Protein AF-A0A8X6N838-F1 (afdb_monomer)

pLDDT: mean 73.17, std 19.75, range [33.91, 95.5]

Radius of gyration: 22.52 Å; Cα contacts (8 Å, |Δi|>4): 24; chains: 1; bounding box: 51×38×46 Å

Mean predicted aligned error: 15.62 Å

Solvent-accessible surface area (backbone atoms only — not comparable to full-atom values): 7030 Å² total; per-residue (Å²): 133,88,80,68,87,81,80,75,51,61,66,56,52,15,64,77,67,73,44,55,57,63,56,48,48,47,44,33,48,75,74,65,63,50,73,92,74,80,85,76,90,67,99,62,88,72,50,72,70,53,49,53,53,50,50,54,52,53,49,53,50,51,54,50,39,73,74,55,41,73,67,51,55,78,74,55,79,82,87,74,85,78,84,75,78,83,77,77,76,81,78,81,87,79,87,79,91,78,80,82,84,78,130

Nearest PDB structures (foldseek):
  4j2n-assembly1_B  TM=4.795E-01  e=3.164E+00  Pukovnikvirus pukovnik
  5n08-assembly1_A  TM=3.573E-01  e=8.192E+00  Streptomyces coelicolor A3(2)

InterPro domains:
  IPR052709 Transposase-Methyltransferase Hybrid [PTHR46060] (8-95)

Sequence (103 aa):
MHSCIQTHNNRQIANELDISRRNVHEINADHLQFHKICARWMRRLLTEKHKVKLFESAFAFLQLYQNEGDEFLDTFVIEYKIWIHHFSPEMKCSALKILPLRL

Foldseek 3Di:
DDPDPDDDDLVNVCVVVVHDSVVSVCCCCPVVVHDDDDDDDDPDDQDPVNVVVVVVVVVVVVVCCVVVPCVVVVVDDDPDDDPDDPDDPPDPDDDDDDDDDDD

Organism: Nephila pilipes (NCBI:txid299642)

Structure (mmCIF, N/CA/C/O backbone):
data_AF-A0A8X6N838-F1
#
_entry.id   AF-A0A8X6N838-F1
#
loop_
_atom_site.group_PDB
_atom_site.id
_atom_site.type_symbol
_atom_site.label_atom_id
_atom_site.label_alt_id
_atom_site.label_comp_id
_atom_site.label_asym_id
_atom_site.label_entity_id
_atom_site.label_seq_id
_atom_site.pdbx_PDB_ins_code
_atom_site.Cartn_x
_atom_site.Cartn_y
_atom_site.Cartn_z
_atom_site.occupancy
_atom_site.B_iso_or_equiv
_atom_site.auth_seq_id
_atom_site.auth_comp_id
_atom_site.auth_asym_id
_atom_site.auth_atom_id
_atom_site.pdbx_PDB_model_num
ATOM 1 N N . MET A 1 1 ? 10.052 -0.073 9.910 1.00 33.91 1 MET A N 1
ATOM 2 C CA . MET A 1 1 ? 10.361 -0.278 8.478 1.00 33.91 1 MET A CA 1
ATOM 3 C C . MET A 1 1 ? 9.414 0.576 7.648 1.00 33.91 1 MET A C 1
ATOM 5 O O . MET A 1 1 ? 8.245 0.244 7.532 1.00 33.91 1 MET A O 1
ATOM 9 N N . HIS A 1 2 ? 9.893 1.715 7.148 1.00 37.78 2 HIS A N 1
ATOM 10 C CA . HIS A 1 2 ? 9.143 2.594 6.249 1.00 37.78 2 HIS A CA 1
ATOM 11 C C . HIS A 1 2 ? 9.248 2.063 4.810 1.00 37.78 2 HIS A C 1
ATOM 13 O O . HIS A 1 2 ? 10.078 2.548 4.045 1.00 37.78 2 HIS A O 1
ATOM 19 N N . SER A 1 3 ? 8.445 1.073 4.411 1.00 36.34 3 SER A N 1
ATOM 20 C CA . SER A 1 3 ? 8.270 0.810 2.976 1.00 36.34 3 SER A CA 1
ATOM 21 C C . SER A 1 3 ? 7.227 1.786 2.428 1.00 36.34 3 SER A C 1
ATOM 23 O O . SER A 1 3 ? 6.022 1.545 2.418 1.00 36.34 3 SER A O 1
ATOM 25 N N . CYS A 1 4 ? 7.698 2.957 2.004 1.00 44.53 4 CYS A N 1
ATOM 26 C CA . CYS A 1 4 ? 6.951 3.745 1.032 1.00 44.53 4 CYS A CA 1
ATOM 27 C C . CYS A 1 4 ? 6.863 2.899 -0.250 1.00 44.53 4 CYS A C 1
ATOM 29 O O . CYS A 1 4 ? 7.869 2.314 -0.650 1.00 44.53 4 CYS A O 1
ATOM 31 N N . ILE A 1 5 ? 5.685 2.793 -0.871 1.00 56.78 5 ILE A N 1
ATOM 32 C CA . ILE A 1 5 ? 5.527 2.099 -2.157 1.00 56.78 5 ILE A CA 1
ATOM 33 C C . ILE A 1 5 ? 6.393 2.855 -3.171 1.00 56.78 5 ILE A C 1
ATOM 35 O O . ILE A 1 5 ? 6.018 3.930 -3.636 1.00 56.78 5 ILE A O 1
ATOM 39 N N . GLN A 1 6 ? 7.581 2.335 -3.472 1.00 56.03 6 GLN A N 1
ATOM 40 C CA . GLN A 1 6 ? 8.454 2.915 -4.483 1.00 56.03 6 GLN A CA 1
ATOM 41 C C . GLN A 1 6 ? 7.886 2.572 -5.857 1.00 56.03 6 GLN A C 1
ATOM 43 O O . GLN A 1 6 ? 8.115 1.493 -6.397 1.00 56.03 6 GLN A O 1
ATOM 48 N N . THR A 1 7 ? 7.110 3.487 -6.427 1.00 63.88 7 THR A N 1
ATOM 49 C CA . THR A 1 7 ? 6.659 3.366 -7.812 1.00 63.88 7 THR A CA 1
ATOM 50 C C . THR A 1 7 ? 7.726 3.946 -8.735 1.00 63.88 7 THR A C 1
ATOM 52 O O . THR A 1 7 ? 7.821 5.166 -8.879 1.00 63.88 7 THR A O 1
ATOM 55 N N . HIS A 1 8 ? 8.520 3.088 -9.373 1.00 72.31 8 HIS A N 1
ATOM 56 C CA . HIS A 1 8 ? 9.393 3.501 -10.471 1.00 72.31 8 HIS A CA 1
ATOM 57 C C . HIS A 1 8 ? 8.584 3.534 -11.767 1.00 72.31 8 HIS A C 1
ATOM 59 O O . HIS A 1 8 ? 7.792 2.634 -12.050 1.00 72.31 8 HIS A O 1
ATOM 65 N N . ASN A 1 9 ? 8.754 4.586 -12.565 1.00 83.56 9 ASN A N 1
ATOM 66 C CA . ASN A 1 9 ? 8.179 4.603 -13.906 1.00 83.56 9 ASN A CA 1
ATOM 67 C C . ASN A 1 9 ? 9.058 3.790 -14.878 1.00 83.56 9 ASN A C 1
ATOM 69 O O . ASN A 1 9 ? 10.264 3.659 -14.679 1.00 83.56 9 ASN A O 1
ATOM 73 N N . ASN A 1 10 ? 8.476 3.301 -15.979 1.00 87.00 10 ASN A N 1
ATOM 74 C CA . ASN A 1 10 ? 9.204 2.488 -16.968 1.00 87.00 10 ASN A CA 1
ATOM 75 C C . ASN A 1 10 ? 10.433 3.196 -17.568 1.00 87.00 10 ASN A C 1
ATOM 77 O O . ASN A 1 10 ? 11.318 2.527 -18.085 1.00 87.00 10 ASN A O 1
ATOM 81 N N . ARG A 1 11 ? 10.507 4.536 -17.529 1.00 89.31 11 ARG A N 1
ATOM 82 C CA . ARG A 1 11 ? 11.685 5.283 -17.996 1.00 89.31 11 ARG A CA 1
ATOM 83 C C . ARG A 1 11 ? 12.846 5.180 -17.006 1.00 89.31 11 ARG A C 1
ATOM 85 O O . ARG A 1 11 ? 13.973 5.047 -17.453 1.00 89.31 11 ARG A O 1
ATOM 92 N N . GLN A 1 12 ? 12.581 5.257 -15.705 1.00 91.44 12 GLN A N 1
ATOM 93 C CA . GLN A 1 12 ? 13.606 5.079 -14.672 1.00 91.44 12 GLN A CA 1
ATOM 94 C C . GLN A 1 12 ? 14.179 3.668 -14.749 1.00 91.44 12 GLN A C 1
ATOM 96 O O . GLN A 1 12 ? 15.381 3.521 -14.902 1.00 91.44 12 GLN A O 1
ATOM 101 N N . ILE A 1 13 ? 13.301 2.664 -14.812 1.00 91.25 13 ILE A N 1
ATOM 102 C CA . ILE A 1 13 ? 13.691 1.255 -14.945 1.00 91.25 13 ILE A CA 1
ATOM 103 C C . ILE A 1 13 ? 14.520 1.031 -16.220 1.00 91.25 13 ILE A C 1
ATOM 105 O O . ILE A 1 13 ? 15.561 0.391 -16.172 1.00 91.25 13 ILE A O 1
ATOM 109 N N . ALA A 1 14 ? 14.094 1.601 -17.353 1.00 93.56 14 ALA A N 1
ATOM 110 C CA . ALA A 1 14 ? 14.833 1.508 -18.614 1.00 93.56 14 ALA A CA 1
ATOM 111 C C . ALA A 1 14 ? 16.243 2.109 -18.516 1.00 93.56 14 ALA A C 1
ATOM 113 O O . ALA A 1 14 ? 17.188 1.530 -19.033 1.00 93.56 14 ALA A O 1
ATOM 114 N N . ASN A 1 15 ? 16.379 3.256 -17.845 1.00 94.06 15 ASN A N 1
ATOM 115 C CA . ASN A 1 15 ? 17.661 3.935 -17.683 1.00 94.06 15 ASN A CA 1
ATOM 116 C C . ASN A 1 15 ? 18.580 3.220 -16.679 1.00 94.06 15 ASN A C 1
ATOM 118 O O . ASN A 1 15 ? 19.785 3.188 -16.885 1.00 94.06 15 ASN A O 1
ATOM 122 N N . GLU A 1 16 ? 18.029 2.680 -15.591 1.00 94.31 16 GLU A N 1
ATOM 123 C CA . GLU A 1 16 ? 18.790 1.957 -14.561 1.00 94.31 16 GLU A CA 1
ATOM 124 C C . GLU A 1 16 ? 19.309 0.610 -15.069 1.00 94.31 16 GLU A C 1
ATOM 126 O O . GLU A 1 16 ? 20.407 0.197 -14.709 1.00 94.31 16 GLU A O 1
ATOM 131 N N . LEU A 1 17 ? 18.525 -0.063 -15.913 1.00 93.19 17 LEU A N 1
ATOM 132 C CA . LEU A 1 17 ? 18.861 -1.368 -16.481 1.00 93.19 17 LEU A CA 1
ATOM 133 C C . LEU A 1 17 ? 19.503 -1.279 -17.877 1.00 93.19 17 LEU A C 1
ATOM 135 O O . LEU A 1 17 ? 19.796 -2.318 -18.458 1.00 93.19 17 LEU A O 1
ATOM 139 N N . ASP A 1 18 ? 19.690 -0.069 -18.415 1.00 94.88 18 ASP A N 1
ATOM 140 C CA . ASP A 1 18 ? 20.199 0.206 -19.770 1.00 94.88 18 ASP A CA 1
ATOM 141 C C . ASP A 1 18 ? 19.508 -0.620 -20.877 1.00 94.88 18 ASP A C 1
ATOM 143 O O . ASP A 1 18 ? 20.124 -1.175 -21.787 1.00 94.88 18 ASP A O 1
ATOM 147 N N . ILE A 1 19 ? 18.180 -0.726 -20.793 1.00 95.19 19 ILE A N 1
ATOM 148 C CA . ILE A 1 19 ? 17.352 -1.444 -21.771 1.00 95.19 19 ILE A CA 1
ATOM 149 C C . ILE A 1 19 ? 16.306 -0.528 -22.391 1.00 95.19 19 ILE A C 1
ATOM 151 O O . ILE A 1 19 ? 15.902 0.497 -21.841 1.00 95.19 19 ILE A O 1
ATOM 155 N N . SER A 1 20 ? 15.807 -0.920 -23.564 1.00 95.50 20 SER A N 1
ATOM 156 C CA . SER A 1 20 ? 14.758 -0.157 -24.232 1.00 95.50 20 SER A CA 1
ATOM 157 C C . SER A 1 20 ? 13.476 -0.120 -23.382 1.00 95.50 20 SER A C 1
ATOM 159 O O . SER A 1 20 ? 13.089 -1.103 -22.745 1.00 95.50 20 SER A O 1
ATOM 161 N N . ARG A 1 21 ? 12.742 1.001 -23.424 1.00 92.44 21 ARG A N 1
ATOM 162 C CA . ARG A 1 21 ? 11.435 1.121 -22.741 1.00 92.44 21 ARG A CA 1
ATOM 163 C C . ARG A 1 21 ? 10.417 0.078 -23.215 1.00 92.44 21 ARG A C 1
ATOM 165 O O . ARG A 1 21 ? 9.501 -0.245 -22.464 1.00 92.44 21 ARG A O 1
ATOM 172 N N . ARG A 1 22 ? 10.559 -0.411 -24.454 1.00 93.75 22 ARG A N 1
ATOM 173 C CA . ARG A 1 22 ? 9.721 -1.481 -25.009 1.00 93.75 22 ARG A CA 1
ATOM 174 C C . ARG A 1 22 ? 9.997 -2.795 -24.286 1.00 93.75 22 ARG A C 1
ATOM 176 O O . ARG A 1 22 ? 9.048 -3.424 -23.843 1.00 93.75 22 ARG A O 1
ATOM 183 N N . ASN A 1 23 ? 11.269 -3.128 -24.075 1.00 94.06 23 ASN A N 1
ATOM 184 C CA . ASN A 1 23 ? 11.660 -4.346 -23.367 1.00 94.06 23 ASN A CA 1
ATOM 185 C C . ASN A 1 23 ? 11.180 -4.306 -21.911 1.00 94.06 23 ASN A C 1
ATOM 187 O O . ASN A 1 23 ? 10.664 -5.294 -21.412 1.00 94.06 23 ASN A O 1
ATOM 191 N N . VAL A 1 24 ? 11.258 -3.148 -21.239 1.00 93.75 24 VAL A N 1
ATOM 192 C CA . VAL A 1 24 ? 10.675 -2.986 -19.890 1.00 93.75 24 VAL A CA 1
ATOM 193 C C . VAL A 1 24 ? 9.168 -3.253 -19.896 1.00 93.75 24 VAL A C 1
ATOM 195 O O . VAL A 1 24 ? 8.650 -3.882 -18.979 1.00 93.75 24 VAL A O 1
ATOM 198 N N . HIS A 1 25 ? 8.449 -2.763 -20.908 1.00 90.44 25 HIS A N 1
ATOM 199 C CA . HIS A 1 25 ? 7.011 -2.995 -21.021 1.00 90.44 25 HIS A CA 1
ATOM 200 C C . HIS A 1 25 ? 6.683 -4.475 -21.252 1.00 90.44 25 HIS A C 1
ATOM 202 O O . HIS A 1 25 ? 5.803 -4.991 -20.577 1.00 90.44 25 HIS A O 1
ATOM 208 N N . GLU A 1 26 ? 7.384 -5.138 -22.169 1.00 94.06 26 GLU A N 1
ATOM 209 C CA . GLU A 1 26 ? 7.231 -6.568 -22.475 1.00 94.06 26 GLU A CA 1
ATOM 210 C C . GLU A 1 26 ? 7.541 -7.438 -21.250 1.00 94.06 26 GLU A C 1
ATOM 212 O O . GLU A 1 26 ? 6.739 -8.277 -20.854 1.00 94.06 26 GLU A O 1
ATOM 217 N N . ILE A 1 27 ? 8.644 -7.162 -20.548 1.00 94.25 27 ILE A N 1
ATOM 218 C CA . ILE A 1 27 ? 8.986 -7.855 -19.298 1.00 94.25 27 ILE A CA 1
ATOM 219 C C . ILE A 1 27 ? 7.897 -7.657 -18.247 1.00 94.25 27 ILE A C 1
ATOM 221 O O . ILE A 1 27 ? 7.449 -8.628 -17.641 1.00 94.25 27 ILE A O 1
ATOM 225 N N . ASN A 1 28 ? 7.433 -6.424 -18.049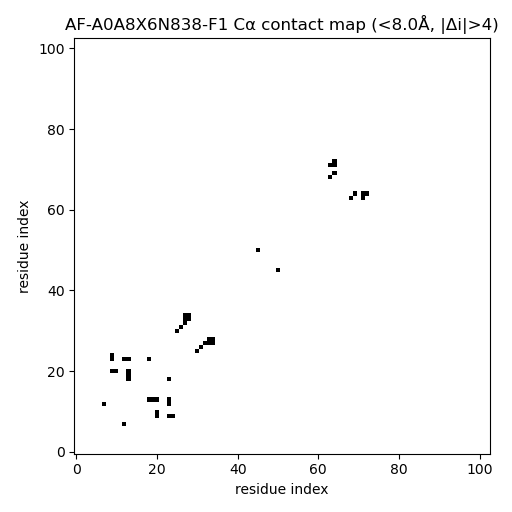 1.00 91.31 28 ASN A N 1
ATOM 226 C CA . ASN A 1 28 ? 6.395 -6.158 -17.064 1.00 91.31 28 ASN A CA 1
ATOM 227 C C . ASN A 1 28 ? 5.073 -6.842 -17.428 1.00 91.31 28 ASN A C 1
ATOM 229 O O . ASN A 1 28 ? 4.501 -7.505 -16.573 1.00 91.31 28 ASN A O 1
ATOM 233 N N . ALA A 1 29 ? 4.589 -6.698 -18.660 1.00 89.38 29 ALA A N 1
ATOM 234 C CA . ALA A 1 29 ? 3.272 -7.186 -19.058 1.00 89.38 29 ALA A CA 1
ATOM 235 C C . ALA A 1 29 ? 3.248 -8.702 -19.300 1.00 89.38 29 ALA A C 1
ATOM 237 O O . ALA A 1 29 ? 2.358 -9.384 -18.794 1.00 89.38 29 ALA A O 1
ATOM 238 N N . ASP A 1 30 ? 4.231 -9.230 -20.026 1.00 92.31 30 ASP A N 1
ATOM 239 C CA . ASP A 1 30 ? 4.159 -10.579 -20.593 1.00 92.31 30 ASP A CA 1
ATOM 240 C C . ASP A 1 30 ? 4.919 -11.602 -19.740 1.00 92.31 30 ASP A C 1
ATOM 242 O O . ASP A 1 30 ? 4.459 -12.731 -19.565 1.00 92.31 30 ASP A O 1
ATOM 246 N N . HIS A 1 31 ? 6.052 -11.208 -19.148 1.00 93.94 31 HIS A N 1
ATOM 247 C CA . HIS A 1 31 ? 6.878 -12.112 -18.339 1.00 93.94 31 HIS A CA 1
ATOM 248 C C . HIS A 1 31 ? 6.547 -12.063 -16.843 1.00 93.94 31 HIS A C 1
ATOM 250 O O . HIS A 1 31 ? 6.520 -13.100 -16.182 1.00 93.94 31 HIS A O 1
ATOM 256 N N . LEU A 1 32 ? 6.301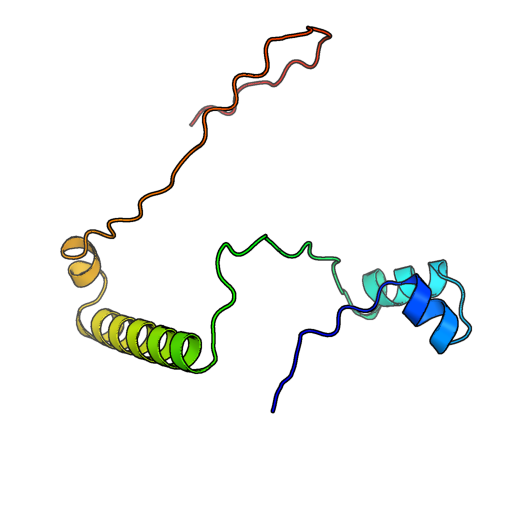 -10.866 -16.303 1.00 92.44 32 LEU A N 1
ATOM 257 C CA . LEU A 1 32 ? 6.002 -10.652 -14.882 1.00 92.44 32 LEU A CA 1
ATOM 258 C C . LEU A 1 32 ? 4.504 -10.501 -14.597 1.00 92.44 32 LEU A C 1
ATOM 260 O O . LEU A 1 32 ? 4.107 -10.530 -13.434 1.00 92.44 32 LEU A O 1
ATOM 264 N N . GLN A 1 33 ? 3.676 -10.328 -15.634 1.00 91.00 33 GLN A N 1
ATOM 265 C CA . GLN A 1 33 ? 2.227 -10.114 -15.509 1.00 91.00 33 GLN A CA 1
ATOM 266 C C . GLN A 1 33 ? 1.861 -8.933 -14.591 1.00 91.00 33 GLN A C 1
ATOM 268 O O . GLN A 1 33 ? 0.804 -8.883 -13.952 1.00 91.00 33 GLN A O 1
ATOM 273 N N . PHE A 1 34 ? 2.747 -7.944 -14.523 1.00 88.31 34 PHE A N 1
ATOM 274 C CA . PHE A 1 34 ? 2.540 -6.709 -13.798 1.00 88.31 34 PHE A CA 1
ATOM 275 C C . PHE A 1 34 ? 1.633 -5.777 -14.584 1.00 88.31 34 PHE A C 1
ATOM 277 O O . PHE A 1 34 ? 1.880 -5.416 -15.734 1.00 88.31 34 PHE A O 1
ATOM 284 N N . HIS A 1 35 ? 0.598 -5.313 -13.898 1.00 83.38 35 HIS A N 1
ATOM 285 C CA . HIS A 1 35 ? -0.354 -4.363 -14.436 1.00 83.38 35 HIS A CA 1
ATOM 286 C C . HIS A 1 35 ? -0.095 -2.990 -13.834 1.00 83.38 35 HIS A C 1
ATOM 288 O O . HIS A 1 35 ? 0.072 -2.835 -12.620 1.00 83.38 35 HIS A O 1
ATOM 294 N N . LYS A 1 36 ? -0.093 -1.961 -14.683 1.00 82.25 36 LYS A N 1
ATOM 295 C CA . LYS A 1 36 ? -0.012 -0.585 -14.203 1.00 82.25 36 LYS A CA 1
ATOM 296 C C . LYS A 1 36 ? -1.319 -0.227 -13.506 1.00 82.25 36 LYS A C 1
ATOM 298 O O . LYS A 1 36 ? -2.338 -0.010 -14.154 1.00 82.25 36 LYS A O 1
ATOM 303 N N . ILE A 1 37 ? -1.260 -0.104 -12.188 1.00 81.25 37 ILE A N 1
ATOM 304 C CA . ILE A 1 37 ? -2.363 0.415 -11.386 1.00 81.25 37 ILE A CA 1
ATOM 305 C C . ILE A 1 37 ? -2.179 1.915 -11.152 1.00 81.25 37 ILE A C 1
ATOM 307 O O . ILE A 1 37 ? -1.087 2.398 -10.850 1.00 81.25 37 ILE A O 1
ATOM 311 N N . CYS A 1 38 ? -3.258 2.677 -11.306 1.00 75.38 38 CYS A N 1
ATOM 312 C CA . CYS A 1 38 ? -3.286 4.073 -10.889 1.00 75.38 38 CYS A CA 1
ATOM 313 C C . CYS A 1 38 ? -3.549 4.133 -9.382 1.00 75.38 38 CYS A C 1
ATOM 315 O O . CYS A 1 38 ? -4.512 3.540 -8.894 1.00 75.38 38 CYS A O 1
ATOM 317 N N . ALA A 1 39 ? -2.724 4.878 -8.643 1.00 71.25 39 ALA A N 1
ATOM 318 C CA . ALA A 1 39 ? -3.009 5.156 -7.242 1.00 71.25 39 ALA A CA 1
ATOM 319 C C . ALA A 1 39 ? -4.317 5.957 -7.145 1.00 71.25 39 ALA A C 1
ATOM 321 O O . ALA A 1 39 ? -4.462 7.009 -7.772 1.00 71.25 39 ALA A O 1
ATOM 322 N N . ARG A 1 40 ? -5.285 5.464 -6.366 1.00 75.44 40 ARG A N 1
ATOM 323 C CA . ARG 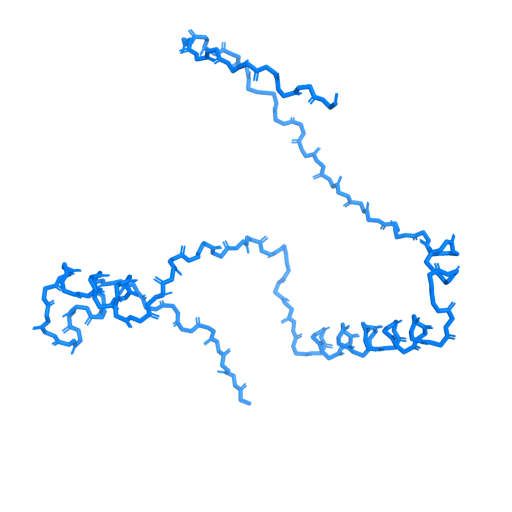A 1 40 ? -6.495 6.233 -6.050 1.00 75.44 40 ARG A CA 1
ATOM 324 C C . ARG A 1 40 ? -6.147 7.281 -5.001 1.00 75.44 40 ARG A C 1
ATOM 326 O O . ARG A 1 40 ? -5.450 6.989 -4.031 1.00 75.44 40 ARG A O 1
ATOM 333 N N . TRP A 1 41 ? -6.643 8.500 -5.195 1.00 66.50 41 TRP A N 1
ATOM 334 C CA . TRP A 1 41 ? -6.391 9.599 -4.270 1.00 66.50 41 TRP A CA 1
ATOM 335 C C . TRP A 1 41 ? -7.066 9.311 -2.924 1.00 66.50 41 TRP A C 1
ATOM 337 O O . TRP A 1 41 ? -8.291 9.203 -2.843 1.00 66.50 41 TRP A O 1
ATOM 347 N N . MET A 1 42 ? -6.270 9.167 -1.865 1.00 70.31 42 MET A N 1
ATOM 348 C CA . MET A 1 42 ? -6.772 8.969 -0.508 1.00 70.31 42 MET A CA 1
ATOM 349 C C . MET A 1 42 ? -6.786 10.320 0.207 1.00 70.31 42 MET A C 1
ATOM 351 O O . MET A 1 42 ? -5.754 10.971 0.330 1.00 70.31 42 MET A O 1
ATOM 355 N N . ARG A 1 43 ? -7.960 10.750 0.691 1.00 58.47 43 ARG A N 1
ATOM 356 C CA . ARG A 1 43 ? -8.173 12.094 1.270 1.00 58.47 43 ARG A CA 1
ATOM 357 C C . ARG A 1 43 ? -7.327 12.407 2.513 1.00 58.47 43 ARG A C 1
ATOM 359 O O . ARG A 1 43 ? -7.281 13.560 2.927 1.00 58.47 43 ARG A O 1
ATOM 366 N N . ARG A 1 44 ? -6.679 11.416 3.133 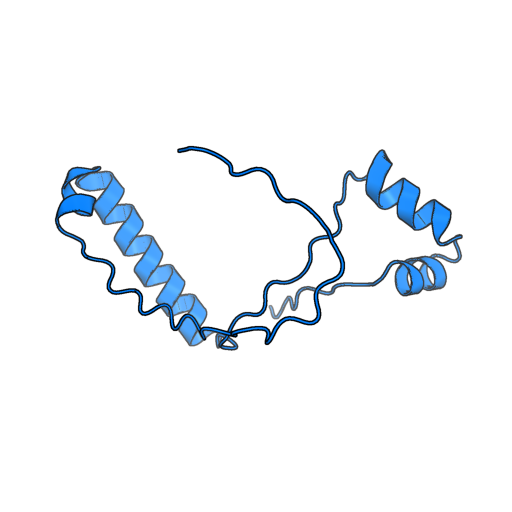1.00 69.00 44 ARG A N 1
ATOM 367 C CA . ARG A 1 44 ? -5.877 11.613 4.344 1.00 69.00 44 ARG A CA 1
ATOM 368 C C . ARG A 1 44 ? -4.633 10.736 4.315 1.00 69.00 44 ARG A C 1
ATOM 370 O O . ARG A 1 44 ? -4.742 9.522 4.169 1.00 69.00 44 ARG A O 1
ATOM 377 N N . LEU A 1 45 ? -3.469 11.349 4.529 1.00 76.88 45 LEU A N 1
ATOM 378 C CA . LEU A 1 45 ? -2.254 10.611 4.852 1.00 76.88 45 LEU A CA 1
ATOM 379 C C . LEU A 1 45 ? -2.443 9.977 6.237 1.00 76.88 45 LEU A C 1
ATOM 381 O O . LEU A 1 45 ? -2.567 10.674 7.248 1.00 76.88 45 LEU A O 1
ATOM 385 N N . LEU A 1 46 ? -2.536 8.651 6.281 1.00 76.62 46 LEU A N 1
ATOM 386 C CA . LEU A 1 46 ? -2.657 7.920 7.536 1.00 76.62 46 LEU A CA 1
ATOM 387 C C . LEU A 1 46 ? -1.291 7.887 8.223 1.00 76.62 46 LEU A C 1
ATOM 389 O O . LEU A 1 46 ? -0.314 7.406 7.655 1.00 76.62 46 LEU A O 1
ATOM 393 N N . THR A 1 47 ? -1.233 8.390 9.456 1.00 85.56 47 THR A N 1
ATOM 394 C CA . THR A 1 47 ? -0.074 8.193 10.329 1.00 85.56 47 THR A CA 1
ATOM 395 C C . THR A 1 47 ? -0.017 6.730 10.764 1.00 85.56 47 THR A C 1
ATOM 397 O O . THR A 1 47 ? -1.038 6.040 10.748 1.00 85.56 47 THR A O 1
ATOM 400 N N . GLU A 1 48 ? 1.146 6.251 11.207 1.00 83.81 48 GLU A N 1
ATOM 401 C CA . GLU A 1 48 ? 1.284 4.872 11.702 1.00 83.81 48 GLU A CA 1
ATOM 402 C C . GLU A 1 48 ? 0.282 4.558 12.822 1.00 83.81 48 GLU A C 1
ATOM 404 O O . GLU A 1 48 ? -0.369 3.520 12.802 1.00 83.81 48 GLU A O 1
ATOM 409 N N . LYS A 1 49 ? 0.037 5.515 13.728 1.00 84.88 49 LYS A N 1
ATOM 410 C CA . LYS A 1 49 ? -0.994 5.382 14.770 1.00 84.88 49 LYS A CA 1
ATOM 411 C C . LYS A 1 49 ? -2.399 5.201 14.188 1.00 84.88 49 LYS A C 1
ATOM 413 O O . LYS A 1 49 ? -3.170 4.394 14.696 1.00 84.88 49 LYS A O 1
ATOM 418 N N . HIS A 1 50 ? -2.742 5.936 13.126 1.00 81.56 50 HIS A N 1
ATOM 419 C CA . HIS A 1 50 ? -4.031 5.757 12.454 1.00 81.56 50 HIS A CA 1
ATOM 420 C C . HIS A 1 50 ? -4.131 4.387 11.777 1.00 81.56 50 HIS A C 1
ATOM 422 O O . HIS A 1 50 ? -5.199 3.788 11.821 1.00 81.56 50 HIS A O 1
ATOM 428 N N . LYS A 1 51 ? -3.042 3.881 11.181 1.00 84.19 51 LYS A N 1
ATOM 429 C CA . LYS A 1 51 ? -3.017 2.548 10.557 1.00 84.19 51 LYS A CA 1
ATOM 430 C C . LYS A 1 51 ? -3.233 1.442 11.582 1.00 84.19 51 LYS A C 1
ATOM 432 O O . LYS A 1 51 ? -4.069 0.580 11.348 1.00 84.19 51 LYS A O 1
ATOM 437 N N . VAL A 1 52 ? -2.534 1.509 12.717 1.00 91.06 52 VAL A N 1
ATOM 438 C CA . VAL A 1 52 ? -2.696 0.544 13.816 1.00 91.06 52 VAL A CA 1
ATOM 439 C C . VAL A 1 52 ? -4.137 0.552 14.314 1.00 91.06 52 VAL A C 1
ATOM 441 O O . VAL A 1 52 ? -4.781 -0.488 14.317 1.00 91.06 52 VAL A O 1
ATOM 444 N N . LYS A 1 53 ? -4.695 1.732 14.606 1.00 88.56 53 LYS A N 1
ATOM 445 C CA . LYS A 1 53 ? -6.080 1.839 15.079 1.00 88.56 53 LYS A CA 1
ATOM 446 C C . LYS A 1 53 ? -7.104 1.320 14.061 1.00 88.56 53 LYS A C 1
ATOM 448 O O . LYS A 1 53 ? -8.083 0.685 14.443 1.00 88.56 53 LYS A O 1
ATOM 453 N N . LEU A 1 54 ? -6.896 1.601 12.772 1.00 86.88 54 LEU A N 1
ATOM 454 C CA . LEU A 1 54 ? -7.743 1.072 11.698 1.00 86.88 54 LEU A CA 1
ATOM 455 C C . LEU A 1 54 ? -7.659 -0.452 11.622 1.00 86.88 54 LEU A C 1
ATOM 457 O O . LEU A 1 54 ? -8.694 -1.099 11.508 1.00 86.88 54 LEU A O 1
ATOM 461 N N . PHE A 1 55 ? -6.451 -1.011 11.711 1.00 91.00 55 PHE A N 1
ATOM 462 C CA . PHE A 1 55 ? -6.241 -2.453 11.707 1.00 91.00 55 PHE A CA 1
ATOM 463 C C . PHE A 1 55 ? -6.914 -3.121 12.907 1.00 91.00 55 PHE A C 1
ATOM 465 O O . PHE A 1 55 ? -7.682 -4.053 12.714 1.00 91.00 55 PHE A O 1
ATOM 472 N N . GLU A 1 56 ? -6.699 -2.611 14.121 1.00 92.69 56 GLU A N 1
ATOM 473 C CA . GLU A 1 56 ? -7.329 -3.133 15.341 1.00 92.69 56 GLU A CA 1
ATOM 474 C C . GLU A 1 56 ? -8.857 -3.109 15.244 1.00 92.69 56 GLU A C 1
ATOM 476 O O . GLU A 1 56 ? -9.516 -4.095 15.563 1.00 92.69 56 GLU A O 1
ATOM 481 N N . SER A 1 57 ? -9.422 -2.008 14.737 1.00 87.88 57 SER A N 1
ATOM 482 C CA . SER A 1 57 ? -10.875 -1.873 14.576 1.00 87.88 57 SER A CA 1
ATOM 483 C C . SER A 1 57 ? -11.423 -2.850 13.531 1.00 87.88 57 SER A C 1
ATOM 485 O O . SER A 1 57 ? -12.432 -3.507 13.769 1.00 87.88 57 SER A O 1
ATOM 487 N N . ALA A 1 58 ? -10.753 -2.970 12.380 1.00 89.25 58 ALA A N 1
ATOM 488 C CA . ALA A 1 58 ? -11.148 -3.901 11.325 1.00 89.25 58 ALA A CA 1
ATOM 489 C C . ALA A 1 58 ? -10.994 -5.365 11.762 1.00 89.25 58 ALA A C 1
ATOM 491 O O . ALA A 1 58 ? -11.813 -6.205 11.401 1.00 89.25 58 ALA A O 1
ATOM 492 N N . PHE A 1 59 ? -9.969 -5.670 12.557 1.00 93.31 59 PHE A N 1
ATOM 493 C CA . PHE A 1 59 ? -9.743 -7.004 13.097 1.00 93.31 59 PHE A CA 1
ATOM 494 C C . PHE A 1 59 ? -10.816 -7.385 14.119 1.00 93.31 59 PHE A C 1
ATOM 496 O O . PHE A 1 59 ? -11.404 -8.456 14.001 1.00 93.31 59 PHE A O 1
ATOM 503 N N . ALA A 1 60 ? -11.141 -6.493 15.058 1.00 90.19 60 ALA A N 1
ATOM 504 C CA . ALA A 1 60 ? -12.239 -6.710 15.998 1.00 90.19 60 ALA A CA 1
ATOM 505 C C . ALA A 1 60 ? -13.574 -6.923 15.265 1.00 90.19 60 ALA A C 1
ATOM 507 O O . ALA A 1 60 ? -14.327 -7.833 15.600 1.00 90.19 60 ALA A O 1
ATOM 508 N N . PHE A 1 61 ? -13.832 -6.137 14.214 1.00 85.88 61 PHE A N 1
ATOM 509 C CA . PHE A 1 61 ? -15.007 -6.311 13.361 1.00 85.88 61 PHE A CA 1
ATOM 510 C C . PHE A 1 61 ? -15.036 -7.690 12.687 1.00 85.88 61 PHE A C 1
ATOM 512 O O . PHE A 1 61 ? -16.066 -8.357 12.696 1.00 85.88 61 PHE A O 1
ATOM 519 N N . LEU A 1 62 ? -13.904 -8.146 12.144 1.00 89.94 62 LEU A N 1
ATOM 520 C CA . LEU A 1 62 ? -13.798 -9.468 11.527 1.00 89.94 62 LEU A CA 1
ATOM 521 C C . LEU A 1 62 ? -14.077 -10.595 12.530 1.00 89.94 62 LEU A C 1
ATOM 523 O O . LEU A 1 62 ? -14.741 -11.563 12.177 1.00 89.94 62 LEU A O 1
ATOM 527 N N . GLN A 1 63 ? -13.592 -10.475 13.768 1.00 92.44 63 GLN A N 1
ATOM 528 C CA . GLN A 1 63 ? -13.842 -11.474 14.810 1.00 92.44 63 GLN A CA 1
ATOM 529 C C . GLN A 1 63 ? -15.322 -11.545 15.198 1.00 92.44 63 GLN A C 1
ATOM 531 O O . GLN A 1 63 ? -15.855 -12.640 15.353 1.00 92.44 63 GLN A O 1
ATOM 536 N N . LEU A 1 64 ? -15.992 -10.396 15.320 1.00 88.38 64 LEU A N 1
ATOM 537 C CA . LEU A 1 64 ? -17.435 -10.352 15.577 1.00 88.38 64 LEU A CA 1
ATOM 538 C C . LEU A 1 64 ? -18.213 -11.000 14.433 1.00 88.38 64 LEU A C 1
ATOM 540 O O . LEU A 1 64 ? -19.037 -11.877 14.672 1.00 88.38 64 LEU A O 1
ATOM 544 N N . TYR A 1 65 ? -17.865 -10.664 13.190 1.00 87.44 65 TYR A N 1
ATOM 545 C CA . TYR A 1 65 ? -18.471 -11.278 12.012 1.00 87.44 65 TYR A CA 1
ATOM 546 C C . TYR A 1 65 ? -18.262 -12.801 11.958 1.00 87.44 65 TYR A C 1
ATOM 548 O O . TYR A 1 65 ? -19.176 -13.539 11.610 1.00 87.44 65 TYR A O 1
ATOM 556 N N . GLN A 1 66 ? -17.088 -13.306 12.344 1.00 89.56 66 GLN A N 1
ATOM 557 C CA . GLN A 1 66 ? -16.839 -14.753 12.400 1.00 89.56 66 GLN A CA 1
ATOM 558 C C . GLN A 1 66 ? -17.682 -15.476 13.460 1.00 89.56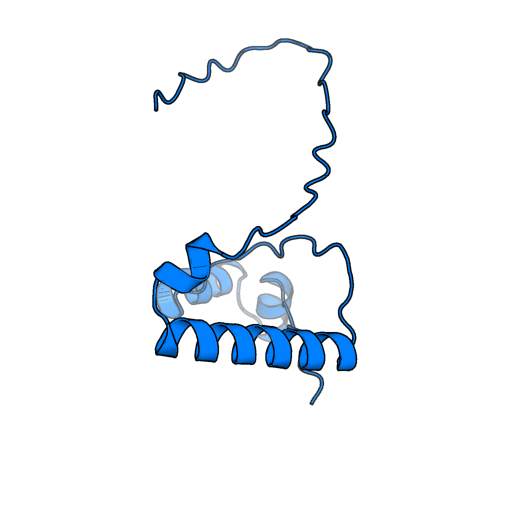 66 GLN A C 1
ATOM 560 O O . GLN A 1 66 ? -17.985 -16.653 13.279 1.00 89.56 66 GLN A O 1
ATOM 565 N N . ASN A 1 67 ? -18.046 -14.795 14.548 1.00 88.56 67 ASN A N 1
ATOM 566 C CA . ASN A 1 67 ? -18.823 -15.382 15.639 1.00 88.56 67 ASN A CA 1
ATOM 567 C C . ASN A 1 67 ? -20.336 -15.302 15.400 1.00 88.56 67 ASN A C 1
ATOM 569 O O . ASN A 1 67 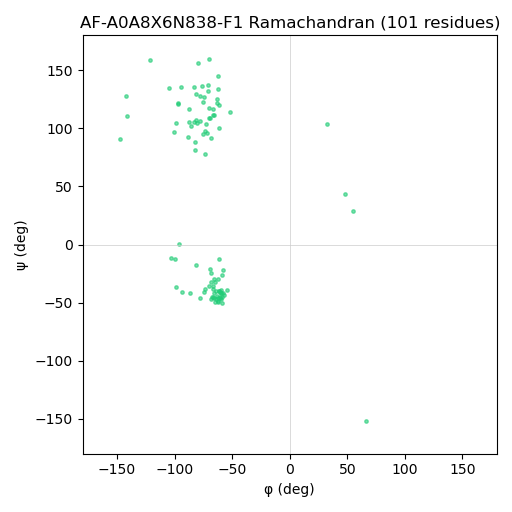? -21.052 -16.251 15.703 1.00 88.56 67 ASN A O 1
ATOM 573 N N . GLU A 1 68 ? -20.812 -14.166 14.896 1.00 86.25 68 GLU A N 1
ATOM 574 C CA . GLU A 1 68 ? -22.240 -13.839 14.775 1.00 86.25 68 GLU A CA 1
ATOM 575 C C . GLU A 1 68 ? -22.765 -13.999 13.336 1.00 86.25 68 GLU A C 1
ATOM 577 O O . GLU A 1 68 ? -23.971 -14.019 13.107 1.00 86.25 68 GLU A O 1
ATOM 582 N N . GLY A 1 69 ? -21.871 -14.160 12.356 1.00 83.19 69 GLY A N 1
ATOM 583 C CA . GLY A 1 69 ? -22.225 -14.331 10.951 1.00 83.19 69 GLY A CA 1
ATOM 584 C C . GLY A 1 69 ? -22.869 -13.086 10.342 1.00 83.19 69 GLY A C 1
ATOM 585 O O . GLY A 1 69 ? -22.608 -11.951 10.745 1.00 83.19 69 GLY A O 1
ATOM 586 N N . ASP A 1 70 ? -23.719 -13.301 9.341 1.00 82.88 70 ASP A N 1
ATOM 587 C CA . ASP A 1 70 ? -24.361 -12.213 8.599 1.00 82.88 70 ASP A CA 1
ATOM 588 C C . ASP A 1 70 ? -25.401 -11.441 9.432 1.00 82.88 70 ASP A C 1
ATOM 590 O O . ASP A 1 70 ? -25.654 -10.275 9.140 1.00 82.88 70 ASP A O 1
ATOM 594 N N . GLU A 1 71 ? -25.937 -12.021 10.514 1.00 82.19 71 GLU A N 1
ATOM 595 C CA . GLU A 1 71 ? -26.904 -11.350 11.405 1.00 82.19 71 GLU A CA 1
ATOM 596 C C . GLU A 1 71 ? -26.307 -10.103 12.086 1.00 82.19 71 GLU A C 1
ATOM 598 O O . GLU A 1 71 ? -27.000 -9.113 12.336 1.00 82.19 71 GLU A O 1
ATOM 603 N N . PHE A 1 72 ? -24.993 -10.100 12.322 1.00 78.44 72 PHE A N 1
ATOM 604 C CA . PHE A 1 72 ? -24.277 -8.936 12.847 1.00 78.44 72 PHE A CA 1
ATOM 605 C C . PHE A 1 72 ? -24.281 -7.751 11.871 1.00 78.44 72 PHE A C 1
ATOM 607 O O . PHE A 1 72 ? -24.321 -6.590 12.296 1.00 78.44 72 PHE A O 1
ATOM 614 N N . LEU A 1 73 ? -24.272 -8.020 10.561 1.00 79.25 73 LEU A N 1
ATOM 615 C CA . LEU A 1 73 ? -24.258 -6.972 9.540 1.00 79.25 73 LEU A CA 1
ATOM 616 C C . LEU A 1 73 ? -25.575 -6.189 9.513 1.00 79.25 73 LEU A C 1
ATOM 618 O O . LEU A 1 73 ? -25.542 -4.978 9.297 1.00 79.25 73 LEU A O 1
ATOM 622 N N . ASP A 1 74 ? -26.702 -6.837 9.816 1.00 76.94 74 ASP A N 1
ATOM 623 C CA . ASP A 1 74 ? -28.027 -6.199 9.853 1.00 76.94 74 ASP A CA 1
ATOM 624 C C . ASP A 1 74 ? -28.175 -5.193 11.004 1.00 76.94 74 ASP A C 1
ATOM 626 O O . ASP A 1 74 ? -28.953 -4.240 10.921 1.00 76.94 74 ASP A O 1
ATOM 630 N N . THR A 1 75 ? -27.389 -5.355 12.070 1.00 72.25 75 THR A N 1
ATOM 631 C CA . THR A 1 75 ? -27.363 -4.409 13.197 1.00 72.25 75 THR A CA 1
ATOM 632 C C . THR A 1 75 ? -26.474 -3.194 12.899 1.00 72.25 75 THR A C 1
ATOM 634 O O . THR A 1 75 ? -26.578 -2.152 13.557 1.00 72.25 75 THR A O 1
ATOM 637 N N . PHE A 1 76 ? -25.596 -3.286 11.896 1.00 64.31 76 PHE A N 1
ATOM 638 C CA . PHE A 1 76 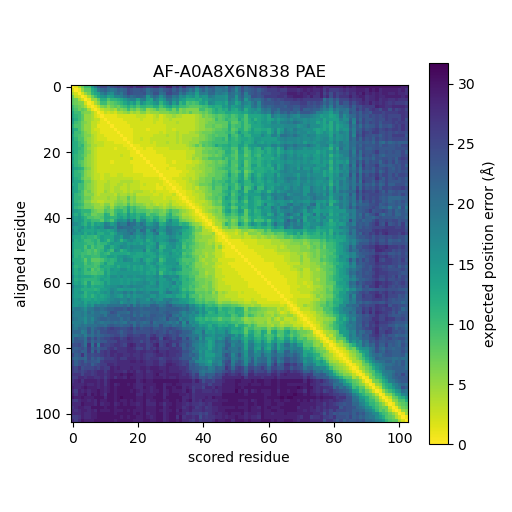? -24.569 -2.285 11.636 1.00 64.31 76 PHE A CA 1
ATOM 639 C C . PHE A 1 76 ? -24.966 -1.313 10.518 1.00 64.31 76 PHE A C 1
ATOM 641 O O . PHE A 1 76 ? -24.848 -1.591 9.327 1.00 64.31 76 PHE A O 1
ATOM 648 N N . VAL A 1 77 ? -25.341 -0.088 10.892 1.00 59.94 77 VAL A N 1
ATOM 649 C CA . VAL A 1 77 ? -25.496 1.011 9.929 1.00 59.94 77 VAL A CA 1
ATOM 650 C C . VAL A 1 77 ? -24.147 1.705 9.741 1.00 59.94 77 VAL A C 1
ATOM 652 O O . VAL A 1 77 ? -23.697 2.473 10.592 1.00 59.94 77 VAL A O 1
ATOM 655 N N . ILE A 1 78 ? -23.487 1.462 8.606 1.00 64.69 78 ILE A N 1
ATOM 656 C CA . ILE A 1 78 ? -22.286 2.216 8.225 1.00 64.69 78 ILE A CA 1
ATOM 657 C C . ILE A 1 78 ? -22.726 3.614 7.774 1.00 64.69 78 ILE A C 1
ATOM 659 O O . ILE A 1 78 ? -23.109 3.817 6.623 1.00 64.69 78 ILE A O 1
ATOM 663 N N . GLU A 1 79 ? -22.644 4.607 8.663 1.00 50.62 79 GLU A N 1
ATOM 664 C CA . GLU A 1 79 ? -22.840 6.014 8.291 1.00 50.62 79 GLU A CA 1
ATOM 665 C C . GLU A 1 79 ? -21.616 6.522 7.508 1.00 50.62 79 GLU A C 1
ATOM 667 O O . GLU A 1 79 ? -20.738 7.220 8.023 1.00 50.62 79 GLU A O 1
ATOM 672 N N . TYR A 1 80 ? -21.523 6.162 6.228 1.00 57.81 80 TYR A N 1
ATOM 673 C CA . TYR A 1 80 ? -20.543 6.759 5.332 1.00 57.81 80 TYR A CA 1
ATOM 674 C C . TYR A 1 80 ? -21.128 8.029 4.695 1.00 57.81 80 TYR A C 1
ATOM 676 O O . TYR A 1 80 ? -22.091 8.002 3.934 1.00 57.81 80 TYR A O 1
ATOM 684 N N . LYS A 1 81 ? -20.524 9.191 4.967 1.00 43.53 81 LYS A N 1
ATOM 685 C CA . LYS A 1 81 ? -20.856 10.440 4.258 1.00 43.53 81 LYS A CA 1
ATOM 686 C C . LYS A 1 81 ? -19.995 10.562 3.006 1.00 43.53 81 LYS A C 1
ATOM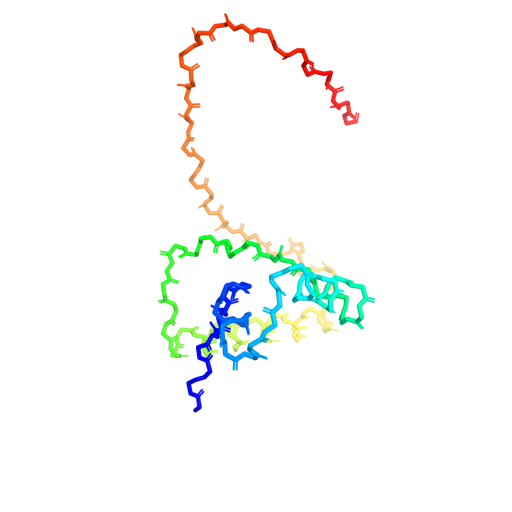 688 O O . LYS A 1 81 ? -18.871 11.076 3.042 1.00 43.53 81 LYS A O 1
ATOM 693 N N . ILE A 1 82 ? -20.510 10.076 1.877 1.00 51.75 82 ILE A N 1
ATOM 694 C CA . ILE A 1 82 ? -19.924 10.384 0.569 1.00 51.75 82 ILE A CA 1
ATOM 695 C C . ILE A 1 82 ? -20.428 11.767 0.158 1.00 51.75 82 ILE A C 1
ATOM 697 O O . ILE A 1 82 ? -21.566 11.939 -0.261 1.00 51.75 82 ILE A O 1
ATOM 701 N N . TRP A 1 83 ? -19.554 12.764 0.267 1.00 57.94 83 TRP A N 1
ATOM 702 C CA . TRP A 1 83 ? -19.764 14.062 -0.363 1.00 57.94 83 TRP A CA 1
ATOM 703 C C . TRP A 1 83 ? -19.580 13.902 -1.873 1.00 57.94 83 TRP A C 1
ATOM 705 O O . TRP A 1 83 ? -18.451 13.899 -2.367 1.00 57.94 83 TRP A O 1
ATOM 715 N N . ILE A 1 84 ? -20.684 13.713 -2.595 1.00 55.72 84 ILE A N 1
ATOM 716 C CA . ILE A 1 84 ? -20.700 13.768 -4.056 1.00 55.72 84 ILE A CA 1
ATO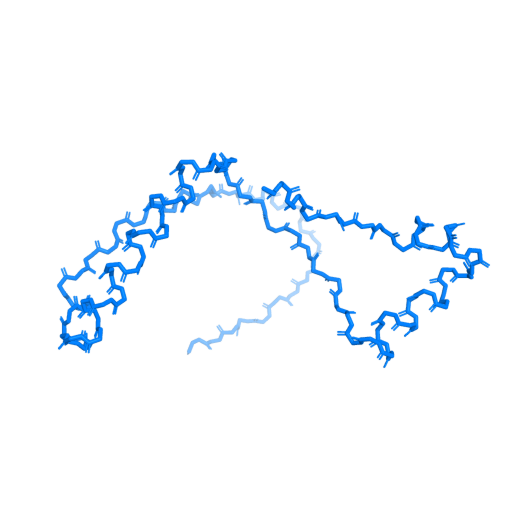M 717 C C . ILE A 1 84 ? -20.809 15.243 -4.431 1.00 55.72 84 ILE A C 1
ATOM 719 O O . ILE A 1 84 ? -21.860 15.860 -4.282 1.00 55.72 84 ILE A O 1
ATOM 723 N N . HIS A 1 85 ? -19.708 15.824 -4.896 1.00 62.06 85 HIS A N 1
ATOM 724 C CA . HIS A 1 85 ? -19.762 17.133 -5.530 1.00 62.06 85 HIS A CA 1
ATOM 725 C C . HIS A 1 85 ? -20.483 16.970 -6.873 1.00 62.06 85 HIS A C 1
ATOM 727 O O . HIS A 1 85 ? -19.942 16.350 -7.791 1.00 62.06 85 HIS A O 1
ATOM 733 N N . HIS A 1 86 ? -21.709 17.487 -6.988 1.00 50.97 86 HIS A N 1
ATOM 734 C CA . HIS A 1 86 ? -22.419 17.550 -8.263 1.00 50.97 86 HIS A CA 1
ATOM 735 C C . HIS A 1 86 ? -21.695 18.553 -9.167 1.00 50.97 86 HIS A C 1
ATOM 737 O O . HIS A 1 86 ? -21.928 19.757 -9.107 1.00 50.97 86 HIS A O 1
ATOM 743 N N . PHE A 1 87 ? -20.752 18.063 -9.970 1.00 57.78 87 PHE A N 1
ATOM 744 C CA . PHE A 1 87 ? -20.217 18.839 -11.076 1.00 57.78 87 PHE A CA 1
ATOM 745 C C . PHE A 1 87 ? -21.247 18.771 -12.203 1.00 57.78 87 PHE A C 1
ATOM 747 O O . PHE A 1 87 ? -21.408 17.717 -12.814 1.00 57.78 87 PHE A O 1
ATOM 754 N N . SER A 1 88 ? -21.967 19.869 -12.432 1.00 47.28 88 SER A N 1
ATOM 755 C CA . SER A 1 88 ? -22.737 20.068 -13.658 1.00 47.28 88 SER A CA 1
ATOM 756 C C . SER A 1 88 ? -21.760 20.550 -14.731 1.00 47.28 88 SER A C 1
ATOM 758 O O . SER A 1 88 ? -21.281 21.684 -14.635 1.00 47.28 88 SER A O 1
ATOM 760 N N . PRO A 1 89 ? -21.386 19.724 -15.725 1.00 49.78 89 PRO A N 1
ATOM 761 C CA . PRO A 1 89 ? -20.731 20.249 -16.902 1.00 49.78 89 PRO A CA 1
ATOM 762 C C . PRO A 1 89 ? -21.809 20.984 -17.697 1.00 49.78 89 PRO A C 1
ATOM 764 O O . PRO A 1 89 ? -22.642 20.352 -18.349 1.00 49.78 89 PRO A O 1
ATOM 767 N N . GLU A 1 90 ? -21.816 22.316 -17.641 1.00 42.66 90 GLU A N 1
ATOM 768 C CA . GLU A 1 90 ? -22.538 23.098 -18.640 1.00 42.66 90 GLU A CA 1
ATOM 769 C C . GLU A 1 90 ? -22.079 22.627 -20.026 1.00 42.66 90 GLU A C 1
ATOM 771 O O . GLU A 1 90 ? -20.902 22.684 -20.394 1.00 42.66 90 GLU A O 1
ATOM 776 N N . MET A 1 91 ? -23.024 22.028 -20.744 1.00 44.38 91 MET A N 1
ATOM 777 C CA . MET A 1 91 ? -22.792 21.307 -21.980 1.00 44.38 91 MET A CA 1
ATOM 778 C C . MET A 1 91 ? -22.250 22.247 -23.064 1.00 44.38 91 MET A C 1
ATOM 780 O O . MET A 1 91 ? -22.944 23.157 -23.510 1.00 44.38 91 MET A O 1
ATOM 784 N N . LYS A 1 92 ? -21.067 21.942 -23.608 1.00 40.12 92 LYS A N 1
ATOM 785 C CA . LYS A 1 92 ? -20.812 22.131 -25.043 1.00 40.12 92 LYS A CA 1
ATOM 786 C C . LYS A 1 92 ? -20.944 20.772 -25.718 1.00 40.12 92 LYS A C 1
ATOM 788 O O . LYS A 1 92 ? -20.044 19.940 -25.677 1.00 40.12 92 LYS A O 1
ATOM 793 N N . CYS A 1 93 ? -22.126 20.538 -26.276 1.00 43.88 93 CYS A N 1
ATOM 794 C CA . CYS A 1 93 ? -22.470 19.341 -27.022 1.00 43.88 93 CYS A CA 1
ATOM 795 C C . CYS A 1 93 ? -21.578 19.175 -28.259 1.00 43.88 93 CYS A C 1
ATOM 797 O O . CYS A 1 93 ? -21.661 19.966 -29.194 1.00 43.88 93 CYS A O 1
ATOM 799 N N . SER A 1 94 ? -20.841 18.070 -28.323 1.00 37.28 94 SER A N 1
ATOM 800 C CA . SER A 1 94 ? -20.587 17.369 -29.583 1.00 37.28 94 SER A CA 1
ATOM 801 C C . SER A 1 94 ? -20.463 15.868 -29.307 1.00 37.28 94 SER A C 1
ATOM 803 O O . SER A 1 94 ? -19.405 15.362 -28.957 1.00 37.28 94 SER A O 1
ATOM 805 N N . ALA A 1 95 ? -21.630 15.222 -29.395 1.00 47.69 95 ALA A N 1
ATOM 806 C CA . ALA A 1 95 ? -21.925 13.819 -29.684 1.00 47.69 95 ALA A CA 1
ATOM 807 C C . ALA A 1 95 ? -20.939 12.721 -29.233 1.00 47.69 95 ALA A C 1
ATOM 809 O O . ALA A 1 95 ? -20.015 12.378 -29.958 1.00 47.69 95 ALA A O 1
ATOM 810 N N . LEU A 1 96 ? -21.298 12.015 -28.157 1.00 36.03 96 LEU A N 1
ATOM 811 C CA . LEU A 1 96 ? -21.090 10.568 -28.018 1.00 36.03 96 LEU A CA 1
ATOM 812 C C . LEU A 1 96 ? -22.327 9.990 -27.312 1.00 36.03 96 LEU A C 1
ATOM 814 O O . LEU A 1 96 ? -22.602 10.301 -26.156 1.00 36.03 96 LEU A O 1
ATOM 818 N N . LYS A 1 97 ? -23.127 9.207 -28.045 1.00 42.47 97 LYS A N 1
ATOM 819 C CA . LYS A 1 97 ? -24.297 8.497 -27.510 1.00 42.47 97 LYS A CA 1
ATOM 820 C C . LYS A 1 97 ? -23.806 7.372 -26.598 1.00 42.47 97 LYS A C 1
ATOM 822 O O . LYS A 1 97 ? -23.162 6.446 -27.079 1.00 42.47 97 LYS A O 1
ATOM 827 N N . ILE A 1 98 ? -24.139 7.433 -25.313 1.00 46.47 98 ILE A N 1
ATOM 828 C CA . ILE A 1 98 ? -23.983 6.311 -24.382 1.00 46.47 98 ILE A CA 1
ATOM 829 C C . ILE A 1 98 ? -25.343 5.607 -24.299 1.00 46.47 98 ILE A C 1
ATOM 831 O O . ILE A 1 98 ? -26.347 6.235 -23.966 1.00 46.47 98 ILE A O 1
ATOM 835 N N . LEU A 1 99 ? -25.387 4.320 -24.654 1.00 45.06 99 LEU A N 1
ATOM 836 C CA . LEU A 1 99 ? -26.554 3.458 -24.436 1.00 45.06 99 LEU A CA 1
ATOM 837 C C . LEU A 1 99 ? -26.702 3.170 -22.930 1.00 45.06 99 LEU A C 1
ATOM 839 O O . LEU A 1 99 ? -25.692 2.903 -22.275 1.00 45.06 99 LEU A O 1
ATOM 843 N N . PRO A 1 100 ? -27.922 3.201 -22.364 1.00 42.19 100 PRO A N 1
ATOM 844 C CA . PRO A 1 100 ? -28.117 2.951 -20.944 1.00 42.19 100 PRO A CA 1
ATOM 845 C C . PRO A 1 100 ? -27.973 1.458 -20.626 1.00 42.19 100 PRO A C 1
ATOM 847 O O . PRO A 1 100 ? -28.662 0.618 -21.206 1.00 42.19 100 PRO A O 1
ATOM 850 N N . LEU A 1 101 ? -27.111 1.140 -19.658 1.00 36.81 101 LEU A N 1
ATOM 851 C CA . LEU A 1 101 ? -27.178 -0.117 -18.917 1.00 36.81 101 LEU A CA 1
ATOM 852 C C . LEU A 1 101 ? -28.486 -0.099 -18.113 1.00 36.81 101 LEU A C 1
ATOM 854 O O . LEU A 1 101 ? -28.647 0.719 -17.207 1.00 36.81 101 LEU A O 1
ATOM 858 N N . ARG A 1 102 ? -29.442 -0.954 -18.489 1.00 39.16 102 ARG A N 1
ATOM 859 C CA . ARG A 1 102 ? -30.590 -1.287 -17.639 1.00 39.16 102 ARG A CA 1
ATOM 860 C C . ARG A 1 102 ? -30.091 -2.148 -16.476 1.00 39.16 102 ARG A C 1
ATOM 862 O O . ARG A 1 102 ? -29.332 -3.085 -16.714 1.00 39.16 102 ARG A O 1
ATOM 869 N N . LEU A 1 103 ? -30.509 -1.786 -15.261 1.00 40.53 103 LEU A N 1
ATOM 870 C CA . LEU A 1 103 ? -30.561 -2.688 -14.107 1.00 40.53 103 LEU A CA 1
ATOM 871 C C . LEU A 1 103 ? -31.535 -3.836 -14.395 1.00 40.53 103 LEU A C 1
ATOM 873 O O . LEU A 1 103 ? -32.551 -3.565 -15.083 1.00 40.53 103 LEU A O 1
#

Secondary structure (DSSP, 8-state):
---------HHHHHHHTT--HHHHHHIIIIIS----PPPPPPSS---HHHHHHHHHHHHHHHHHHHHHTTHHHHH---------------------PPPP---